Protein AF-A0A9W4S5M7-F1 (afdb_monomer_lite)

Organism: NCBI:txid2664923

Secondary structure (DSSP, 8-state):
-HHHHHHHHHHHTT--PPP---EEE-TTS-EEE-TT--BT---S--SGGGTTTTT--B--HHHHHTTSS-TT-EETTTEE--HHHHHHHHTTSSPPPB---HHHHSPPPP---HHHHHHHHHHHHHHHHHHH--

Radius of gyration: 21.2 Å; chains: 1; bounding box: 40×46×66 Å

InterPro domains:
  IPR021476 GAS1/GAS2/TsrA [PF11327] (16-94)
  IPR021476 GAS1/GAS2/TsrA [PTHR34618] (4-108)

Sequence (134 aa):
MRSQSLVVAALAASVSAHGLVVSMDGANGVTMPGLSVADGTPRDCSSNGCGSQADTAIIRDREISSGEVGPLGRTQGNGPISAEVMINNFMGGAAAPKNNGAASGTGVEDNIPNNAAKRAELHVRQGLAGLFGG

Structure (mmCIF, N/CA/C/O backbone):
data_AF-A0A9W4S5M7-F1
#
_entry.id   AF-A0A9W4S5M7-F1
#
loop_
_atom_site.group_PDB
_atom_site.id
_atom_site.type_symbol
_atom_site.label_atom_id
_atom_site.label_alt_id
_atom_site.label_comp_id
_atom_site.label_asym_id
_atom_site.label_entity_id
_atom_site.label_seq_id
_atom_site.pdbx_PDB_ins_code
_atom_site.Cartn_x
_atom_site.Cartn_y
_atom_site.Cartn_z
_atom_site.occupancy
_atom_site.B_iso_or_equiv
_atom_site.auth_seq_id
_atom_site.auth_comp_id
_atom_site.auth_asym_id
_atom_site.auth_atom_id
_atom_site.pdbx_PDB_model_num
ATOM 1 N N . MET A 1 1 ? 25.747 -37.174 15.091 1.00 56.47 1 MET A N 1
ATOM 2 C CA . MET A 1 1 ? 24.551 -37.092 14.219 1.00 56.47 1 MET A CA 1
ATOM 3 C C . MET A 1 1 ? 23.325 -36.480 14.907 1.00 56.47 1 MET A C 1
ATOM 5 O O . MET A 1 1 ? 22.682 -35.668 14.271 1.00 56.47 1 MET A O 1
ATOM 9 N N . ARG A 1 2 ? 23.017 -36.758 16.189 1.00 59.12 2 ARG A N 1
ATOM 10 C CA . ARG A 1 2 ? 21.828 -36.180 16.866 1.00 59.12 2 ARG A CA 1
ATOM 11 C C . ARG A 1 2 ? 21.873 -34.657 17.116 1.00 59.12 2 ARG A C 1
ATOM 13 O O . ARG A 1 2 ? 20.845 -34.007 16.988 1.00 59.12 2 ARG A O 1
ATOM 20 N N . SER A 1 3 ? 23.037 -34.074 17.432 1.00 61.47 3 SER A N 1
ATOM 21 C CA . SER A 1 3 ? 23.139 -32.618 17.668 1.00 61.47 3 SER A CA 1
ATOM 22 C C . SER A 1 3 ? 23.036 -31.791 16.385 1.00 61.47 3 SER A C 1
ATOM 24 O O . SER A 1 3 ? 22.447 -30.718 16.396 1.00 61.47 3 SER A O 1
ATOM 26 N N . GLN A 1 4 ? 23.548 -32.307 15.264 1.00 69.31 4 GLN A N 1
ATOM 27 C CA . GLN A 1 4 ? 23.474 -31.623 13.971 1.00 69.31 4 GLN A CA 1
ATOM 28 C C . GLN A 1 4 ? 22.025 -31.510 13.480 1.00 69.31 4 GLN A C 1
ATOM 30 O O . GLN A 1 4 ? 21.635 -30.460 12.985 1.00 69.31 4 GLN A O 1
ATOM 35 N N . SER A 1 5 ? 21.199 -32.538 13.704 1.00 72.12 5 SER A N 1
ATOM 36 C CA . SER A 1 5 ? 19.768 -32.497 13.378 1.00 72.12 5 SER A CA 1
ATOM 37 C C . SER A 1 5 ? 18.999 -31.451 14.195 1.00 72.12 5 SER A C 1
ATOM 39 O O . SER A 1 5 ? 18.107 -30.803 13.659 1.00 72.12 5 SER A O 1
ATOM 41 N N . LEU A 1 6 ? 19.361 -31.246 15.468 1.00 73.06 6 LEU A N 1
ATOM 42 C CA . LEU A 1 6 ? 18.741 -30.226 16.324 1.00 73.06 6 LEU A CA 1
ATOM 43 C C . LEU A 1 6 ? 19.125 -28.802 15.900 1.00 73.06 6 LEU A C 1
ATOM 45 O O . LEU A 1 6 ? 18.270 -27.923 15.883 1.00 73.06 6 LEU A O 1
ATOM 49 N N . VAL A 1 7 ? 20.383 -28.582 15.506 1.00 75.50 7 VAL A N 1
ATOM 50 C CA . VAL A 1 7 ? 20.844 -27.282 14.986 1.00 75.50 7 VAL A CA 1
ATOM 51 C C . VAL A 1 7 ? 20.148 -26.939 13.666 1.00 75.50 7 VAL A C 1
ATOM 53 O O . VAL A 1 7 ? 19.696 -25.811 13.489 1.00 75.50 7 VAL A O 1
ATOM 56 N N . VAL A 1 8 ? 19.989 -27.914 12.765 1.00 75.56 8 VAL A N 1
ATOM 57 C CA . VAL A 1 8 ? 19.262 -27.719 11.499 1.00 75.56 8 VAL A CA 1
ATOM 58 C C . VAL A 1 8 ? 17.776 -27.434 11.745 1.00 75.56 8 VAL A C 1
ATOM 60 O O . VAL A 1 8 ? 17.225 -26.531 11.122 1.00 75.56 8 VAL A O 1
ATOM 63 N N . ALA A 1 9 ? 17.135 -28.136 12.686 1.00 72.75 9 ALA A N 1
ATOM 64 C CA . ALA A 1 9 ? 15.738 -27.885 13.045 1.00 72.75 9 ALA A CA 1
ATOM 65 C C . ALA A 1 9 ? 15.528 -26.497 13.681 1.00 72.75 9 ALA A C 1
ATOM 67 O O . ALA A 1 9 ? 14.548 -25.822 13.373 1.00 72.75 9 ALA A O 1
ATOM 68 N N . ALA A 1 10 ? 16.462 -26.040 14.520 1.00 71.38 10 ALA A N 1
ATOM 69 C CA . ALA A 1 10 ? 16.413 -24.707 15.118 1.00 71.38 10 ALA A CA 1
ATOM 70 C C . ALA A 1 10 ? 16.606 -23.590 14.076 1.00 71.38 10 ALA A C 1
ATOM 72 O O . ALA A 1 10 ? 15.916 -22.575 14.127 1.00 71.38 10 ALA A O 1
ATOM 73 N N . LEU A 1 11 ? 17.496 -23.788 13.098 1.00 65.94 11 LEU A N 1
ATOM 74 C CA . LEU A 1 11 ? 17.706 -22.828 12.013 1.00 65.94 11 LEU A CA 1
ATOM 75 C C . LEU A 1 11 ? 16.498 -22.782 11.063 1.00 65.94 11 LEU A C 1
ATOM 77 O O . LEU A 1 11 ? 16.059 -21.697 10.688 1.00 65.94 11 LEU A O 1
ATOM 81 N N . ALA A 1 12 ? 15.901 -23.936 10.749 1.00 64.38 12 ALA A N 1
ATOM 82 C CA . ALA A 1 12 ? 14.677 -24.019 9.951 1.00 64.38 12 ALA A CA 1
ATOM 83 C C . ALA A 1 12 ? 13.477 -23.319 10.620 1.00 64.38 12 ALA A C 1
ATOM 85 O O . ALA A 1 12 ? 12.621 -22.781 9.926 1.00 64.38 12 ALA A O 1
ATOM 86 N N . ALA A 1 13 ? 13.432 -23.269 11.955 1.00 63.44 13 ALA A N 1
ATOM 87 C CA . ALA A 1 13 ? 12.396 -22.549 12.697 1.00 63.44 13 ALA A CA 1
ATOM 88 C C . ALA A 1 13 ? 12.579 -21.015 12.700 1.00 63.44 13 ALA A C 1
ATOM 90 O O . ALA A 1 13 ? 11.645 -20.296 13.042 1.00 63.44 13 ALA A O 1
ATOM 91 N N . SER A 1 14 ? 13.760 -20.500 12.327 1.00 59.56 14 SER A N 1
ATOM 92 C CA . SER A 1 14 ? 14.080 -19.060 12.369 1.00 59.56 14 SER A CA 1
ATOM 93 C C . SER A 1 14 ? 13.725 -18.275 11.101 1.00 59.56 14 SER A C 1
ATOM 95 O O . SER A 1 14 ? 13.983 -17.072 11.029 1.00 59.56 14 SER A O 1
ATOM 97 N N . VAL A 1 15 ? 13.116 -18.912 10.098 1.00 59.91 15 VAL A N 1
ATOM 98 C CA . VAL A 1 15 ? 12.750 -18.234 8.849 1.00 59.91 15 VAL A CA 1
ATOM 99 C C . VAL A 1 15 ? 11.440 -17.465 9.047 1.00 59.91 15 VAL A C 1
ATOM 101 O O . VAL A 1 15 ? 10.354 -17.957 8.757 1.00 59.91 15 VAL A O 1
ATOM 104 N N . SER A 1 16 ? 11.537 -16.246 9.577 1.00 60.19 16 SER A N 1
ATOM 105 C CA . SER A 1 16 ? 10.421 -15.296 9.604 1.00 60.19 16 SER A CA 1
ATOM 106 C C . SER A 1 16 ? 10.375 -14.551 8.272 1.00 60.19 16 SER A C 1
ATOM 108 O O . SER A 1 16 ? 11.102 -13.580 8.061 1.00 60.19 16 SER A O 1
ATOM 110 N N . ALA A 1 17 ? 9.559 -15.045 7.342 1.00 59.44 17 ALA A N 1
ATOM 111 C CA . ALA A 1 17 ? 9.292 -14.381 6.073 1.00 59.44 17 ALA A CA 1
ATOM 112 C C . ALA A 1 17 ? 7.936 -13.669 6.152 1.00 59.44 17 ALA A C 1
ATOM 114 O O . ALA A 1 17 ? 6.903 -14.312 6.328 1.00 59.44 17 ALA A O 1
ATOM 115 N N . HIS A 1 18 ? 7.939 -12.343 6.016 1.00 66.25 18 HIS A N 1
ATOM 116 C CA . HIS A 1 18 ? 6.715 -11.577 5.789 1.00 66.25 18 HIS A CA 1
ATOM 117 C C . HIS A 1 18 ? 6.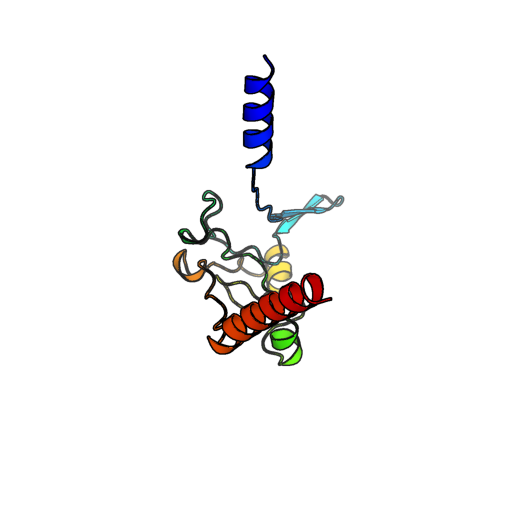452 -11.550 4.284 1.00 66.25 18 HIS A C 1
ATOM 119 O O . HIS A 1 18 ? 7.286 -11.079 3.513 1.00 66.25 18 HIS A O 1
ATOM 125 N N . GLY A 1 19 ? 5.318 -12.106 3.865 1.00 67.38 19 GLY A N 1
ATOM 126 C CA . GLY A 1 19 ? 4.872 -12.071 2.476 1.00 67.38 19 GLY A CA 1
ATOM 127 C C . GLY A 1 19 ? 3.867 -10.945 2.261 1.00 67.38 19 GLY A C 1
ATOM 128 O O . GLY A 1 19 ? 2.927 -10.806 3.040 1.00 67.38 19 GLY A O 1
ATOM 129 N N . LEU A 1 20 ? 4.039 -10.178 1.186 1.00 76.94 20 LEU A N 1
ATOM 130 C CA . LEU A 1 20 ? 3.052 -9.218 0.695 1.00 76.94 20 LEU A CA 1
ATOM 131 C C . LEU A 1 20 ? 2.689 -9.585 -0.746 1.00 76.94 20 LEU A C 1
ATOM 133 O O . LEU A 1 20 ? 3.572 -9.837 -1.567 1.00 76.94 20 LEU A O 1
ATOM 137 N N . VAL A 1 21 ? 1.394 -9.587 -1.064 1.00 80.75 21 VAL A N 1
ATOM 138 C CA . VAL A 1 21 ? 0.932 -9.741 -2.447 1.00 80.75 21 VAL A CA 1
ATOM 139 C C . VAL A 1 21 ? 1.218 -8.449 -3.212 1.00 80.75 21 VAL A C 1
ATOM 141 O O . VAL A 1 21 ? 0.578 -7.427 -2.976 1.00 80.75 21 VAL A O 1
ATOM 144 N N . VAL A 1 22 ? 2.191 -8.502 -4.124 1.00 82.50 22 VAL A N 1
ATOM 145 C CA . VAL A 1 22 ? 2.618 -7.343 -4.927 1.00 82.50 22 VAL A CA 1
ATOM 146 C C . VAL A 1 22 ? 1.799 -7.166 -6.206 1.00 82.50 22 VAL A C 1
ATOM 148 O O . VAL A 1 22 ? 1.563 -6.039 -6.639 1.00 82.50 22 VAL A O 1
ATOM 151 N N . SER A 1 23 ? 1.323 -8.268 -6.781 1.00 83.44 23 SER A N 1
ATOM 152 C CA . SER A 1 23 ? 0.509 -8.296 -7.992 1.00 83.44 23 SER A CA 1
ATOM 153 C C . SER A 1 23 ? -0.450 -9.481 -7.962 1.00 83.44 23 SER A C 1
ATOM 155 O O . SER A 1 23 ? -0.192 -10.498 -7.314 1.00 83.44 23 SER A O 1
ATOM 157 N N . MET A 1 24 ? -1.569 -9.341 -8.664 1.00 83.19 24 MET A N 1
ATOM 158 C CA . MET A 1 24 ? -2.522 -10.412 -8.919 1.00 83.19 24 MET A CA 1
ATOM 159 C C . MET A 1 24 ? -2.729 -10.539 -10.422 1.00 83.19 24 MET A C 1
ATOM 161 O O . MET A 1 24 ? -3.156 -9.583 -11.068 1.00 83.19 24 MET A O 1
ATOM 165 N N . ASP A 1 25 ? -2.446 -11.724 -10.953 1.00 85.25 25 ASP A N 1
ATOM 166 C CA . ASP A 1 25 ? -2.698 -12.074 -12.347 1.00 85.25 25 ASP A CA 1
ATOM 167 C C . ASP A 1 25 ? -4.012 -12.852 -12.442 1.00 85.25 25 ASP A C 1
ATOM 169 O O . ASP A 1 25 ? -4.145 -13.971 -11.940 1.00 85.25 25 ASP A O 1
ATOM 173 N N . GLY A 1 26 ? -5.015 -12.243 -13.064 1.00 80.25 26 GLY A N 1
ATOM 174 C CA . GLY A 1 26 ? -6.286 -12.887 -13.347 1.00 80.25 26 GLY A CA 1
ATOM 175 C C . GLY A 1 26 ? -6.159 -13.896 -14.488 1.00 80.25 26 GLY A C 1
ATOM 176 O O . GLY A 1 26 ? -5.405 -13.698 -15.440 1.00 80.25 26 GLY A O 1
ATOM 177 N N . ALA A 1 27 ? -6.965 -14.961 -14.452 1.00 83.62 27 ALA A N 1
ATOM 178 C CA . ALA A 1 27 ? -7.026 -15.969 -15.521 1.00 83.62 27 ALA A CA 1
ATOM 179 C C . ALA A 1 27 ? -7.443 -15.395 -16.896 1.00 83.62 27 ALA A C 1
ATOM 181 O O . ALA A 1 27 ? -7.284 -16.044 -17.924 1.00 83.62 27 ALA A O 1
ATOM 182 N N . ASN A 1 28 ? -7.963 -14.168 -16.912 1.00 81.75 28 ASN A N 1
ATOM 183 C CA . ASN A 1 28 ? -8.243 -13.355 -18.093 1.00 81.75 28 ASN A CA 1
ATOM 184 C C . ASN A 1 28 ? -7.005 -12.617 -18.652 1.00 81.75 28 ASN A C 1
ATOM 186 O O . ASN A 1 28 ? -7.159 -11.804 -19.559 1.00 81.75 28 ASN A O 1
ATOM 190 N N . GLY A 1 29 ? -5.800 -12.876 -18.129 1.00 79.62 29 GLY A N 1
ATOM 191 C CA . GLY A 1 29 ? -4.544 -12.261 -18.579 1.00 79.62 29 GLY A CA 1
ATOM 192 C C . GLY A 1 29 ? -4.313 -10.845 -18.048 1.00 79.62 29 GLY A C 1
ATOM 193 O O . GLY A 1 29 ? -3.516 -10.101 -18.612 1.00 79.62 29 GLY A O 1
ATOM 194 N N . VAL A 1 30 ? -5.036 -10.456 -16.999 1.00 77.19 30 VAL A N 1
ATOM 195 C CA . VAL A 1 30 ? -5.016 -9.104 -16.442 1.00 77.19 30 VAL A CA 1
ATOM 196 C C . VAL A 1 30 ? -4.162 -9.057 -15.179 1.00 77.19 30 VAL A C 1
ATOM 198 O O . VAL A 1 30 ? -4.463 -9.761 -14.221 1.00 77.19 30 VAL A O 1
ATOM 201 N N . THR A 1 3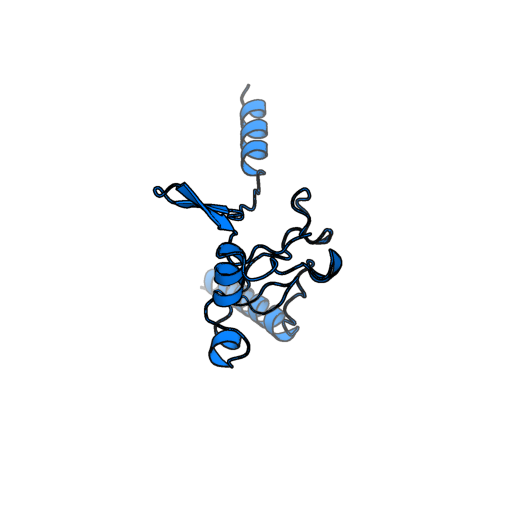1 ? -3.158 -8.180 -15.150 1.00 81.19 31 THR A N 1
ATOM 202 C CA . THR A 1 31 ? -2.298 -7.958 -13.979 1.00 81.19 31 THR A CA 1
ATOM 203 C C . THR A 1 31 ? -2.725 -6.702 -13.227 1.00 81.19 31 THR A C 1
ATOM 205 O O . THR A 1 31 ? -2.645 -5.600 -13.766 1.00 81.19 31 THR A O 1
ATOM 208 N N . MET A 1 32 ? -3.137 -6.851 -11.968 1.00 79.06 32 MET A N 1
ATOM 209 C CA . MET A 1 32 ? -3.470 -5.738 -11.075 1.00 79.06 32 MET A CA 1
ATOM 210 C C . MET A 1 32 ? -2.427 -5.617 -9.950 1.00 79.06 32 MET A C 1
ATOM 212 O O . MET A 1 32 ? -2.036 -6.642 -9.384 1.00 79.06 32 MET A O 1
ATOM 216 N N . PRO A 1 33 ? -1.978 -4.402 -9.581 1.00 81.94 33 PRO A N 1
ATOM 217 C CA . PRO A 1 33 ? -1.134 -4.213 -8.402 1.00 81.94 33 PRO A CA 1
ATOM 218 C C . PRO A 1 33 ? -1.899 -4.519 -7.104 1.00 81.94 33 PRO A C 1
ATOM 220 O O . PRO A 1 33 ? -3.121 -4.374 -7.031 1.00 81.94 33 PRO A O 1
ATOM 223 N N . GLY A 1 34 ? -1.180 -4.926 -6.055 1.00 82.44 34 GLY A N 1
ATOM 224 C CA . GLY A 1 34 ? -1.767 -5.097 -4.724 1.00 82.44 34 GLY A CA 1
ATOM 225 C C . GLY A 1 34 ? -2.363 -3.790 -4.181 1.00 82.44 34 GLY A C 1
ATOM 226 O O . GLY A 1 34 ? -1.810 -2.713 -4.380 1.00 82.44 34 GLY A O 1
ATOM 227 N N . LEU A 1 35 ? -3.485 -3.867 -3.458 1.00 84.25 35 LEU A N 1
ATOM 228 C CA . LEU A 1 35 ? -4.244 -2.671 -3.059 1.00 84.25 35 LEU A CA 1
ATOM 229 C C . LEU A 1 35 ? -3.508 -1.745 -2.081 1.00 84.25 35 LEU A C 1
ATOM 231 O O . LEU A 1 35 ? -3.786 -0.551 -2.043 1.00 84.25 35 LEU A O 1
ATOM 235 N N . SER A 1 36 ? -2.587 -2.281 -1.282 1.00 83.81 36 SER A N 1
ATOM 236 C CA . SER A 1 36 ? -1.777 -1.495 -0.349 1.00 83.81 36 SER A CA 1
ATOM 237 C C . SER A 1 36 ? -0.400 -1.135 -0.909 1.00 83.81 36 SER A C 1
ATOM 239 O O . SER A 1 36 ? 0.319 -0.362 -0.280 1.00 83.81 36 SER A O 1
ATOM 241 N N . VAL A 1 37 ? -0.035 -1.673 -2.081 1.00 84.50 37 VAL A N 1
ATOM 242 C CA . VAL A 1 37 ? 1.299 -1.538 -2.673 1.00 84.50 37 VAL A CA 1
ATOM 243 C C . VAL A 1 37 ? 1.546 -0.093 -3.070 1.00 84.50 37 VAL A C 1
ATOM 245 O O . VAL A 1 37 ? 0.893 0.441 -3.961 1.00 84.50 37 VAL A O 1
ATOM 248 N N . ALA A 1 38 ? 2.532 0.516 -2.418 1.00 82.00 38 ALA A N 1
ATOM 249 C CA . ALA A 1 38 ? 3.029 1.832 -2.776 1.00 82.00 38 ALA A CA 1
ATOM 250 C C . ALA A 1 38 ? 4.396 1.725 -3.464 1.00 82.00 38 ALA A C 1
ATOM 252 O O . ALA A 1 38 ? 5.276 0.975 -3.020 1.00 82.00 38 ALA A O 1
ATOM 253 N N . ASP A 1 39 ? 4.580 2.511 -4.520 1.00 80.75 39 ASP A N 1
ATOM 254 C CA . ASP A 1 39 ? 5.840 2.645 -5.239 1.00 80.75 39 ASP A CA 1
ATOM 255 C C . ASP A 1 39 ? 6.927 3.216 -4.323 1.00 80.75 39 ASP A C 1
ATOM 257 O O . ASP A 1 39 ? 6.695 4.132 -3.530 1.00 80.75 39 ASP A O 1
ATOM 261 N N . GLY A 1 40 ? 8.142 2.681 -4.452 1.00 76.88 40 GLY A N 1
ATOM 262 C CA . GLY A 1 40 ? 9.298 3.117 -3.667 1.00 76.88 40 GLY A CA 1
ATOM 263 C C . GLY A 1 40 ? 9.396 2.511 -2.264 1.00 76.88 40 GLY A C 1
ATOM 264 O O . GLY A 1 40 ? 10.328 2.851 -1.540 1.00 76.88 40 GLY A O 1
ATOM 265 N N . THR A 1 41 ? 8.495 1.601 -1.875 1.00 81.06 41 THR A N 1
ATOM 266 C CA . THR A 1 41 ? 8.658 0.829 -0.633 1.00 81.06 41 THR A CA 1
ATOM 267 C C . THR A 1 41 ? 9.864 -0.116 -0.736 1.00 81.06 41 THR A C 1
ATOM 269 O O . THR A 1 41 ? 9.889 -0.940 -1.654 1.00 81.06 41 THR A O 1
ATOM 272 N N . PRO A 1 42 ? 10.860 -0.032 0.170 1.00 76.44 42 PRO A N 1
ATOM 273 C CA . PRO A 1 42 ? 12.021 -0.927 0.163 1.00 76.44 42 PRO A CA 1
ATOM 274 C C . PRO A 1 42 ? 11.601 -2.371 0.460 1.00 76.44 42 PRO A C 1
ATOM 276 O O . PRO A 1 42 ? 11.110 -2.658 1.541 1.00 76.44 42 PRO A O 1
ATOM 279 N N . ARG A 1 43 ? 11.752 -3.304 -0.485 1.00 76.12 43 ARG A N 1
ATOM 280 C CA . ARG A 1 43 ? 11.326 -4.718 -0.319 1.00 76.12 43 ARG A CA 1
ATOM 281 C C . ARG A 1 43 ? 12.489 -5.687 -0.107 1.00 76.12 43 ARG A C 1
ATOM 283 O O . ARG A 1 43 ? 12.286 -6.887 0.032 1.00 76.12 43 ARG A O 1
ATOM 290 N N . ASP A 1 44 ? 13.705 -5.165 -0.112 1.00 76.75 44 ASP A N 1
ATOM 291 C CA . ASP A 1 44 ? 14.972 -5.891 -0.061 1.00 76.75 44 ASP A CA 1
ATOM 292 C C . ASP A 1 44 ? 15.555 -5.992 1.357 1.00 76.75 44 ASP A C 1
ATOM 294 O O . ASP A 1 44 ? 16.659 -6.501 1.549 1.00 76.75 44 ASP A O 1
ATOM 298 N N . CYS A 1 45 ? 14.811 -5.548 2.371 1.00 71.69 45 CYS A N 1
ATOM 299 C CA . CYS A 1 45 ? 15.266 -5.526 3.751 1.00 71.69 45 CYS A CA 1
ATOM 300 C C . CYS A 1 45 ? 14.210 -6.091 4.714 1.00 71.69 45 CYS A C 1
ATOM 302 O O . CYS A 1 45 ? 13.016 -5.820 4.617 1.00 71.69 45 CYS A O 1
ATOM 304 N N . SER A 1 46 ? 14.651 -6.892 5.684 1.00 71.88 46 SER A N 1
ATOM 305 C CA . SER A 1 46 ? 13.772 -7.568 6.653 1.00 71.88 46 SER A CA 1
ATOM 306 C C . SER A 1 46 ? 13.491 -6.750 7.919 1.00 71.88 46 SER A C 1
ATOM 308 O O . SER A 1 46 ? 12.707 -7.169 8.768 1.00 71.88 46 SER A O 1
ATOM 310 N N . SER A 1 47 ? 14.141 -5.594 8.075 1.00 70.81 47 SER A N 1
ATOM 311 C CA . SER A 1 47 ? 14.022 -4.755 9.268 1.00 70.81 47 SER A CA 1
ATOM 312 C C . SER A 1 47 ? 12.900 -3.733 9.121 1.00 70.81 47 SER A C 1
ATOM 314 O O . SER A 1 47 ? 12.756 -3.109 8.082 1.00 70.81 47 SER A O 1
ATOM 316 N N . ASN A 1 48 ? 12.153 -3.461 10.188 1.00 66.56 48 ASN A N 1
ATOM 317 C CA . ASN A 1 48 ? 11.191 -2.354 10.185 1.00 66.56 48 ASN A CA 1
ATOM 318 C C . ASN A 1 48 ? 11.894 -0.996 9.939 1.00 66.56 48 ASN A C 1
ATOM 320 O O . ASN A 1 48 ? 11.375 -0.135 9.239 1.00 66.56 48 ASN A O 1
ATOM 324 N N . GLY A 1 49 ? 13.136 -0.846 10.424 1.00 69.25 49 GLY A N 1
ATOM 325 C CA . GLY A 1 49 ? 13.931 0.389 10.342 1.00 69.25 49 GLY A CA 1
ATOM 326 C C . GLY A 1 49 ? 14.230 0.896 8.926 1.00 69.25 49 GLY A C 1
ATOM 327 O O . GLY A 1 49 ? 14.486 2.081 8.745 1.00 69.25 49 GLY A O 1
ATOM 328 N N . CYS A 1 50 ? 14.203 0.019 7.922 1.00 71.62 50 CYS A N 1
ATOM 329 C CA . CYS A 1 50 ? 14.399 0.406 6.524 1.00 71.62 50 CYS A CA 1
ATOM 330 C C . CYS A 1 50 ? 13.078 0.720 5.802 1.00 71.62 50 CYS A C 1
ATOM 332 O O . CYS A 1 50 ? 13.101 1.076 4.629 1.00 71.62 50 CYS A O 1
ATOM 334 N N . GLY A 1 51 ? 11.934 0.598 6.481 1.00 73.12 51 GLY A N 1
ATOM 335 C CA . GLY A 1 51 ? 10.625 0.912 5.924 1.00 73.12 51 GLY A CA 1
ATOM 336 C C . GLY A 1 51 ? 10.025 -0.177 5.035 1.00 73.12 51 GLY A C 1
ATOM 337 O O . GLY A 1 51 ? 9.125 0.125 4.255 1.00 73.12 51 GLY A O 1
ATOM 338 N N . SER A 1 52 ? 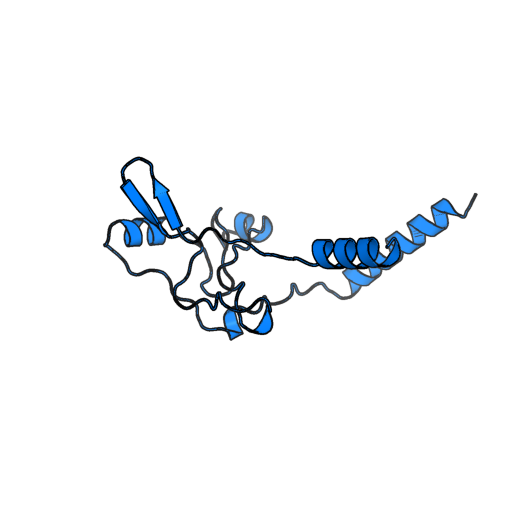10.461 -1.437 5.149 1.00 75.00 52 SER A N 1
ATOM 339 C CA . SER A 1 52 ? 9.916 -2.534 4.331 1.00 75.00 52 SER A CA 1
ATOM 340 C C . SER A 1 52 ? 8.488 -2.949 4.641 1.00 75.00 52 SER A C 1
ATOM 342 O O . SER A 1 52 ? 7.898 -3.740 3.914 1.00 75.00 52 SER A O 1
ATOM 344 N N . GLN A 1 53 ? 7.919 -2.382 5.700 1.00 74.81 53 GLN A N 1
ATOM 345 C CA . GLN A 1 53 ? 6.535 -2.584 6.113 1.00 74.81 53 GLN A CA 1
ATOM 346 C C . GLN A 1 53 ? 5.667 -1.355 5.821 1.00 74.81 53 GLN A C 1
ATOM 348 O O . GLN A 1 53 ? 4.530 -1.274 6.281 1.00 74.81 53 GLN A O 1
ATOM 353 N N . ALA A 1 54 ? 6.190 -0.377 5.076 1.00 81.56 54 ALA A N 1
ATOM 354 C CA . ALA A 1 54 ? 5.489 0.875 4.820 1.00 81.56 54 ALA A CA 1
ATOM 355 C C . ALA A 1 54 ? 4.177 0.699 4.052 1.00 81.56 54 ALA A C 1
ATOM 357 O O . ALA A 1 54 ? 3.301 1.548 4.178 1.00 81.56 54 ALA A O 1
ATOM 358 N N . ASP A 1 55 ? 4.048 -0.369 3.266 1.00 79.06 55 ASP A N 1
ATOM 359 C CA . ASP A 1 55 ? 2.868 -0.737 2.483 1.00 79.06 55 ASP A CA 1
ATOM 360 C C . ASP A 1 55 ? 2.041 -1.867 3.131 1.00 79.06 55 ASP A C 1
ATOM 362 O O . ASP A 1 55 ? 1.100 -2.389 2.525 1.00 79.06 55 ASP A O 1
ATOM 366 N N . THR A 1 56 ? 2.345 -2.214 4.386 1.00 81.94 56 THR A N 1
ATOM 367 C CA . THR A 1 56 ? 1.518 -3.105 5.204 1.00 81.94 56 THR A CA 1
ATOM 368 C C . THR A 1 56 ? 0.216 -2.403 5.571 1.00 81.94 56 THR A C 1
ATOM 370 O O . THR A 1 56 ? 0.217 -1.279 6.081 1.00 81.94 56 THR A O 1
ATOM 373 N N . ALA A 1 57 ? -0.908 -3.079 5.338 1.00 86.38 57 ALA A N 1
ATOM 374 C CA . ALA A 1 57 ? -2.217 -2.575 5.720 1.00 86.38 57 ALA A CA 1
ATOM 375 C C . ALA A 1 57 ? -2.412 -2.664 7.242 1.00 86.38 57 ALA A C 1
ATOM 377 O O . ALA A 1 57 ? -2.344 -3.738 7.839 1.00 86.38 57 ALA A O 1
ATOM 378 N N . ILE A 1 58 ? -2.696 -1.522 7.856 1.00 86.06 58 ILE A N 1
ATOM 379 C CA . ILE A 1 58 ? -3.129 -1.388 9.240 1.00 86.06 58 ILE A CA 1
ATOM 380 C C . ILE A 1 58 ? -4.640 -1.198 9.218 1.00 86.06 58 ILE A C 1
ATOM 382 O O . ILE A 1 58 ? -5.147 -0.174 8.758 1.00 86.06 58 ILE A O 1
ATOM 386 N N . ILE A 1 59 ? -5.351 -2.205 9.719 1.00 89.12 59 ILE A N 1
ATOM 387 C CA . ILE A 1 59 ? -6.810 -2.231 9.796 1.00 89.12 59 ILE A CA 1
ATOM 388 C C . ILE A 1 59 ? -7.182 -2.227 11.271 1.00 89.12 59 ILE A C 1
ATOM 390 O O . ILE A 1 59 ? -6.825 -3.141 12.015 1.00 89.12 59 ILE A O 1
ATOM 394 N N . ARG A 1 60 ? -7.868 -1.171 11.709 1.00 87.00 60 ARG A N 1
ATOM 395 C CA . ARG A 1 60 ? -8.277 -1.008 13.104 1.00 87.00 60 ARG A CA 1
ATOM 396 C C . ARG A 1 60 ? -9.733 -0.610 13.176 1.00 87.00 60 ARG A C 1
ATOM 398 O O . ARG A 1 60 ? -10.116 0.425 12.635 1.00 87.00 60 ARG A O 1
ATOM 405 N N . ASP A 1 61 ? -10.508 -1.368 13.942 1.00 88.44 61 ASP A N 1
ATOM 406 C CA . ASP A 1 61 ? -11.942 -1.122 14.118 1.00 88.44 61 ASP A CA 1
ATOM 407 C C . ASP A 1 61 ? -12.228 0.297 14.612 1.00 88.44 61 ASP A C 1
ATOM 409 O O . ASP A 1 61 ? -13.181 0.921 14.161 1.00 88.44 61 ASP A O 1
ATOM 413 N N . ARG A 1 62 ? -11.370 0.852 15.483 1.00 87.81 62 ARG A N 1
ATOM 414 C CA . ARG A 1 62 ? -11.520 2.238 15.955 1.00 87.81 62 ARG A CA 1
ATOM 415 C C . ARG A 1 62 ? -11.377 3.274 14.839 1.00 87.81 62 ARG A C 1
ATOM 417 O O . ARG A 1 62 ? -12.068 4.279 14.892 1.00 87.81 62 ARG A O 1
ATOM 424 N N . GLU A 1 63 ? -10.480 3.043 13.876 1.00 86.88 63 GLU A N 1
ATOM 425 C CA . GLU A 1 63 ? -10.217 3.973 12.765 1.00 86.88 63 GLU A CA 1
ATOM 426 C C . GLU A 1 63 ? -11.310 3.845 11.697 1.00 86.88 63 GLU A C 1
ATOM 428 O O . GLU A 1 63 ? -11.724 4.836 11.102 1.00 86.88 63 GLU A O 1
ATOM 433 N N . ILE A 1 64 ? -11.824 2.628 11.494 1.00 89.12 64 ILE A N 1
ATOM 434 C CA . ILE A 1 64 ? -12.973 2.376 10.617 1.00 89.12 64 ILE A CA 1
ATOM 435 C C . ILE A 1 64 ? -14.239 2.992 11.221 1.00 89.12 64 ILE A C 1
ATOM 437 O O . ILE A 1 64 ? -14.971 3.712 10.549 1.00 89.12 64 ILE A O 1
ATOM 441 N N . SER A 1 65 ? -14.491 2.747 12.509 1.00 89.25 65 SER A N 1
ATOM 442 C CA . SER A 1 65 ? -15.669 3.257 13.213 1.00 89.25 65 SER A CA 1
ATOM 443 C C . SER A 1 65 ? -15.657 4.777 13.367 1.00 89.25 65 SER A C 1
ATOM 445 O O . SER A 1 65 ? -16.733 5.367 13.448 1.00 89.25 65 SER A O 1
ATOM 447 N N . SER A 1 66 ? -14.483 5.411 13.450 1.00 90.31 66 SER A N 1
ATOM 448 C CA . SER A 1 66 ? -14.366 6.873 13.494 1.00 90.31 66 SER A CA 1
ATOM 449 C C . SER A 1 66 ? -14.497 7.527 12.115 1.00 90.31 66 SER A C 1
ATOM 451 O O . SER A 1 66 ? -14.627 8.747 12.043 1.00 90.31 66 SER A O 1
ATOM 453 N N . GLY A 1 67 ? -14.464 6.741 11.032 1.00 86.81 67 GLY A N 1
ATOM 454 C CA . GLY A 1 67 ? -14.438 7.240 9.657 1.00 86.81 67 GLY A CA 1
ATOM 455 C C . GLY A 1 67 ? -13.086 7.822 9.229 1.00 86.81 67 GLY A C 1
ATOM 456 O O . GLY A 1 67 ? -13.008 8.460 8.184 1.00 86.81 67 GLY A O 1
ATOM 457 N N . GLU A 1 68 ? -12.024 7.618 10.016 1.00 84.81 68 GLU A N 1
ATOM 458 C CA . GLU A 1 68 ? -10.657 8.053 9.690 1.00 84.81 68 GLU A CA 1
ATOM 459 C C . GLU A 1 68 ? -10.089 7.276 8.493 1.00 84.81 68 GLU A C 1
ATOM 461 O O . GLU A 1 68 ? -9.335 7.821 7.685 1.00 84.81 68 GLU A O 1
ATOM 466 N N . VAL A 1 69 ? -10.471 6.002 8.362 1.00 90.31 69 VAL A N 1
ATOM 467 C CA . VAL A 1 69 ? -10.074 5.123 7.255 1.00 90.31 69 VAL A CA 1
ATOM 468 C C . VAL A 1 69 ? -11.262 4.307 6.749 1.00 90.31 69 VAL A C 1
ATOM 470 O O . VAL A 1 69 ? -12.229 4.064 7.469 1.00 90.31 69 VAL A O 1
ATOM 473 N N . GLY A 1 70 ? -11.179 3.854 5.497 1.00 87.38 70 GLY A N 1
ATOM 474 C CA . GLY A 1 70 ? -12.141 2.907 4.934 1.00 87.38 70 GLY A CA 1
ATOM 475 C C . GLY A 1 70 ? -11.903 1.462 5.402 1.00 87.38 70 GLY A C 1
ATOM 476 O O . GLY A 1 70 ? -10.969 1.192 6.157 1.00 87.38 70 GLY A O 1
ATOM 477 N N . PRO A 1 71 ? -12.685 0.494 4.892 1.00 86.81 71 PRO A N 1
ATOM 478 C CA . PRO A 1 71 ? -12.561 -0.924 5.254 1.00 86.81 71 PRO A CA 1
ATOM 479 C C . PRO A 1 71 ? -11.186 -1.540 4.961 1.00 86.81 71 PRO A C 1
ATOM 481 O O . PRO A 1 71 ? -10.813 -2.539 5.566 1.00 86.81 71 PRO A O 1
ATOM 484 N N . LEU A 1 72 ? -10.434 -0.949 4.028 1.00 87.00 72 LEU A N 1
ATOM 485 C CA . LEU A 1 72 ? -9.080 -1.380 3.678 1.00 87.00 72 LEU A CA 1
ATOM 486 C C . LEU A 1 72 ? -8.008 -0.836 4.632 1.00 87.00 72 LEU A C 1
ATOM 488 O O . LEU A 1 72 ? -6.843 -1.198 4.500 1.00 87.00 72 LEU A O 1
ATOM 492 N N . GLY A 1 73 ? -8.385 0.007 5.595 1.00 89.19 73 GLY A N 1
ATOM 493 C CA . GLY A 1 73 ? -7.463 0.599 6.552 1.00 89.19 73 GLY A CA 1
ATOM 494 C C . GLY A 1 73 ? -6.531 1.630 5.918 1.00 89.19 73 GLY A C 1
ATOM 495 O O . GLY A 1 73 ? -6.898 2.352 4.987 1.00 89.19 73 GLY A O 1
ATOM 496 N N . ARG A 1 74 ? -5.310 1.710 6.447 1.00 89.06 74 ARG A N 1
ATOM 497 C CA . ARG A 1 74 ? -4.255 2.616 5.977 1.00 89.06 74 ARG A CA 1
ATOM 498 C C . ARG A 1 74 ? -2.899 1.931 5.941 1.00 89.06 74 ARG A C 1
ATOM 500 O O . ARG A 1 74 ? -2.680 0.966 6.660 1.00 89.06 74 ARG A O 1
ATOM 507 N N . THR A 1 75 ? -1.970 2.461 5.163 1.00 87.88 75 THR A N 1
ATOM 508 C CA . THR A 1 75 ? -0.552 2.117 5.266 1.00 87.88 75 THR A CA 1
ATOM 509 C C . THR A 1 75 ? 0.204 3.190 6.045 1.00 87.88 75 THR A C 1
ATOM 511 O O . THR A 1 75 ? -0.261 4.325 6.195 1.00 87.88 75 THR A O 1
ATOM 514 N N . GLN A 1 76 ? 1.380 2.841 6.566 1.00 79.94 76 GLN A N 1
ATOM 515 C CA . GLN A 1 76 ? 2.245 3.808 7.249 1.00 79.94 76 GLN A CA 1
ATOM 516 C C . GLN A 1 76 ? 2.921 4.763 6.260 1.00 79.94 76 GLN A C 1
ATOM 518 O O . GLN A 1 76 ? 3.038 5.952 6.545 1.00 79.94 76 GLN A O 1
ATOM 523 N N . GLY A 1 77 ? 3.289 4.263 5.079 1.00 77.44 77 GLY A N 1
ATOM 524 C CA . GLY A 1 77 ? 3.998 5.036 4.064 1.00 77.44 77 GLY A CA 1
ATOM 525 C C . GLY A 1 77 ? 3.118 5.950 3.214 1.00 77.44 77 GLY A C 1
ATOM 526 O O . GLY A 1 77 ? 3.646 6.879 2.613 1.00 77.44 77 GLY A O 1
ATOM 527 N N . ASN A 1 78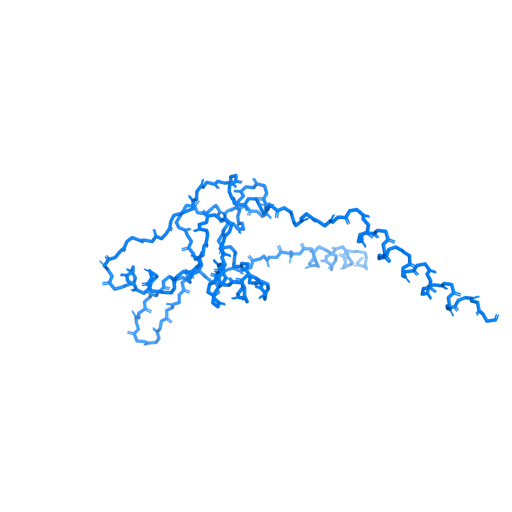 ? 1.806 5.700 3.127 1.00 79.62 78 ASN A N 1
ATOM 528 C CA . ASN A 1 78 ? 0.926 6.415 2.191 1.00 79.62 78 ASN A CA 1
ATOM 529 C C . ASN A 1 78 ? -0.497 6.710 2.735 1.00 79.62 78 ASN A C 1
ATOM 531 O O . ASN A 1 78 ? -1.326 7.280 2.031 1.00 79.62 78 ASN A O 1
ATOM 535 N N . GLY A 1 79 ? -0.800 6.391 4.000 1.00 85.00 79 GLY A N 1
ATOM 536 C CA . GLY A 1 79 ? -2.090 6.743 4.607 1.00 85.00 79 GLY A CA 1
ATOM 537 C C . GLY A 1 79 ? -3.257 5.857 4.135 1.00 85.00 79 GLY A C 1
ATOM 538 O O . GLY A 1 79 ? -3.031 4.684 3.830 1.00 85.00 79 GLY A O 1
ATOM 539 N N . PRO A 1 80 ? -4.516 6.347 4.158 1.00 88.69 80 PRO A N 1
ATOM 540 C CA . PRO A 1 80 ? -5.699 5.535 3.862 1.00 88.69 80 PRO A CA 1
ATOM 541 C C . PRO A 1 80 ? -5.618 4.820 2.510 1.00 88.69 80 PRO A C 1
ATOM 543 O O . PRO A 1 80 ? -5.304 5.425 1.485 1.00 88.69 80 PRO A O 1
ATOM 546 N N . ILE A 1 81 ? -5.933 3.525 2.500 1.00 88.06 81 ILE A N 1
ATOM 547 C CA . ILE A 1 81 ? -5.921 2.716 1.281 1.00 88.06 81 ILE A CA 1
ATOM 548 C C . ILE A 1 81 ? -7.222 2.956 0.509 1.00 88.06 81 ILE A C 1
ATOM 550 O O . ILE A 1 81 ? -8.314 2.690 1.015 1.00 88.06 81 ILE A O 1
ATOM 554 N N . SER A 1 82 ? -7.105 3.416 -0.739 1.00 87.81 82 SER A N 1
ATOM 555 C CA . SER A 1 82 ? -8.238 3.605 -1.649 1.00 87.81 82 SER A CA 1
ATOM 556 C C . SER A 1 82 ? -8.218 2.573 -2.774 1.00 87.81 82 SER A C 1
ATOM 558 O O . SER A 1 82 ? -7.325 2.578 -3.624 1.00 87.81 82 SER A O 1
ATOM 560 N N . ALA A 1 83 ? -9.240 1.712 -2.805 1.00 84.44 83 ALA A N 1
ATOM 5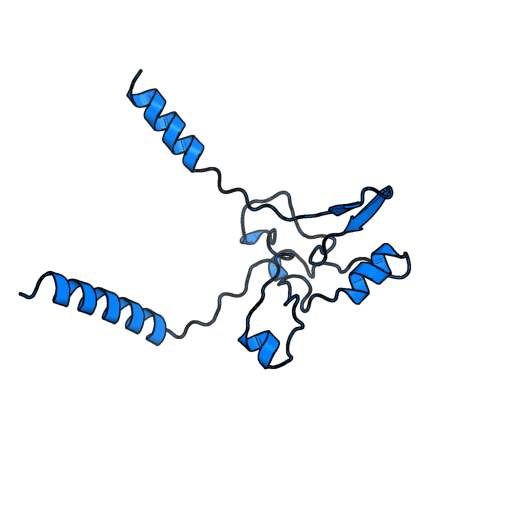61 C CA . ALA A 1 83 ? -9.440 0.769 -3.905 1.00 84.44 83 ALA A CA 1
ATOM 562 C C . ALA A 1 83 ? -9.640 1.492 -5.240 1.00 84.44 83 ALA A C 1
ATOM 564 O O . ALA A 1 83 ? -9.123 1.050 -6.259 1.00 84.44 83 ALA A O 1
ATOM 565 N N . GLU A 1 84 ? -10.352 2.620 -5.229 1.00 86.44 84 GLU A N 1
ATOM 566 C CA . GLU A 1 84 ? -10.625 3.414 -6.425 1.00 86.44 84 GLU A CA 1
ATOM 567 C C . GLU A 1 84 ? -9.333 3.906 -7.082 1.00 86.44 84 GLU A C 1
ATOM 569 O O . GLU A 1 84 ? -9.182 3.791 -8.293 1.00 86.44 84 GLU A O 1
ATOM 574 N N . VAL A 1 85 ? -8.361 4.377 -6.293 1.00 85.31 85 VAL A N 1
ATOM 575 C CA . VAL A 1 85 ? -7.062 4.825 -6.823 1.00 85.31 85 VAL A CA 1
ATOM 576 C C . VAL A 1 85 ? -6.303 3.669 -7.472 1.00 85.31 85 VAL A C 1
ATOM 578 O O . VAL A 1 85 ? -5.760 3.832 -8.562 1.00 85.31 85 VAL A O 1
ATOM 581 N N . MET A 1 86 ? -6.299 2.491 -6.845 1.00 82.56 86 MET A N 1
ATOM 582 C CA . MET A 1 86 ? -5.602 1.320 -7.385 1.00 82.56 86 MET A CA 1
ATOM 583 C C . MET A 1 86 ? -6.279 0.760 -8.634 1.00 82.56 86 MET A C 1
ATOM 585 O O . MET A 1 86 ? -5.593 0.382 -9.582 1.00 82.56 86 MET A O 1
ATOM 589 N N . ILE A 1 87 ? -7.611 0.768 -8.672 1.00 84.25 87 ILE A N 1
ATOM 590 C CA . ILE A 1 87 ? -8.386 0.394 -9.857 1.00 84.25 87 ILE A CA 1
ATOM 591 C C . ILE A 1 87 ? -8.155 1.413 -10.979 1.00 84.25 87 ILE A C 1
ATOM 593 O O . ILE A 1 87 ? -7.916 1.018 -12.114 1.00 84.25 87 ILE A O 1
ATOM 597 N N . ASN A 1 88 ? -8.142 2.715 -10.686 1.00 83.88 88 ASN A N 1
ATOM 598 C CA . ASN A 1 88 ? -7.853 3.749 -11.682 1.00 83.88 88 ASN A CA 1
ATOM 599 C C . ASN A 1 88 ? -6.420 3.652 -12.220 1.00 83.88 88 ASN A C 1
ATOM 601 O O . ASN A 1 88 ? -6.213 3.826 -13.419 1.00 83.88 88 ASN A O 1
ATOM 605 N N . ASN A 1 89 ? -5.444 3.336 -11.365 1.00 81.31 89 ASN A N 1
ATOM 606 C CA . ASN A 1 89 ? -4.072 3.053 -11.782 1.00 81.31 89 ASN A CA 1
ATOM 607 C C . ASN A 1 89 ? -4.014 1.824 -12.699 1.00 81.31 89 ASN A C 1
ATOM 609 O O . ASN A 1 89 ? -3.433 1.876 -13.779 1.00 81.31 89 ASN A O 1
ATOM 613 N N . PHE A 1 90 ? -4.708 0.750 -12.323 1.00 81.00 90 PHE A N 1
ATOM 614 C CA . PHE A 1 90 ? -4.850 -0.437 -13.159 1.00 81.00 90 PHE A CA 1
ATOM 615 C C . PHE A 1 90 ? -5.488 -0.127 -14.531 1.00 81.00 90 PHE A C 1
ATOM 617 O O . PHE A 1 90 ? -5.014 -0.608 -15.558 1.00 81.00 90 PHE A O 1
ATOM 624 N N . MET A 1 91 ? -6.508 0.733 -14.574 1.00 82.69 91 MET A N 1
ATOM 625 C CA . MET A 1 91 ? -7.165 1.174 -15.812 1.00 82.69 91 MET A CA 1
ATOM 626 C C . MET A 1 91 ? -6.337 2.194 -16.624 1.00 82.69 91 MET A C 1
ATOM 628 O O . MET A 1 91 ? -6.810 2.687 -17.648 1.00 82.69 91 MET A O 1
ATOM 632 N N . GLY A 1 92 ? -5.117 2.531 -16.185 1.00 77.25 92 GLY A N 1
ATOM 633 C CA . GLY A 1 92 ? -4.216 3.478 -16.852 1.00 77.25 92 GLY A CA 1
ATOM 634 C C . GLY A 1 92 ? -4.571 4.957 -16.652 1.00 77.25 92 GLY A C 1
ATOM 635 O O . GLY A 1 92 ? -3.998 5.821 -17.312 1.00 77.25 92 GLY A O 1
ATOM 636 N N . GLY A 1 93 ? -5.518 5.263 -15.762 1.00 74.00 93 GLY A N 1
ATOM 637 C CA . GLY A 1 93 ? -6.022 6.616 -15.510 1.00 74.00 93 GLY A CA 1
ATOM 638 C C . GLY A 1 93 ? -5.325 7.372 -14.374 1.00 74.00 93 GLY A C 1
ATOM 639 O O . GLY A 1 93 ? -5.576 8.563 -14.205 1.00 74.00 93 GLY A O 1
ATOM 640 N N . ALA A 1 94 ? -4.469 6.716 -13.585 1.00 71.56 94 ALA A N 1
ATOM 641 C CA . ALA A 1 94 ? -3.770 7.325 -12.452 1.00 71.56 94 ALA A CA 1
ATOM 642 C C . ALA A 1 94 ? -2.390 6.688 -12.229 1.00 71.56 94 ALA A C 1
ATOM 644 O O . ALA A 1 94 ? -2.127 5.596 -12.714 1.00 71.56 94 ALA A O 1
ATOM 645 N N . ALA A 1 95 ? -1.509 7.366 -11.493 1.00 75.81 95 ALA A N 1
ATOM 646 C CA . ALA A 1 95 ? -0.247 6.778 -11.048 1.00 75.81 95 ALA A CA 1
ATOM 647 C C . ALA A 1 95 ? -0.453 5.944 -9.775 1.00 75.81 95 ALA A C 1
ATOM 649 O O . ALA A 1 95 ? -1.340 6.244 -8.970 1.00 75.81 95 ALA A O 1
ATOM 650 N N . ALA A 1 96 ? 0.406 4.945 -9.565 1.00 77.31 96 ALA A N 1
ATOM 651 C CA . ALA A 1 96 ? 0.453 4.216 -8.306 1.00 77.31 96 ALA A CA 1
ATOM 652 C C . ALA A 1 96 ? 0.749 5.176 -7.138 1.00 77.31 96 ALA A C 1
ATOM 654 O O . ALA A 1 96 ? 1.555 6.108 -7.287 1.00 77.31 96 ALA A O 1
ATOM 655 N N . PRO A 1 97 ? 0.129 4.964 -5.967 1.00 80.56 97 PRO A N 1
ATOM 656 C CA . PRO A 1 97 ? 0.496 5.697 -4.770 1.00 80.56 97 PRO A CA 1
ATOM 657 C C . PRO A 1 97 ? 1.966 5.476 -4.423 1.00 80.56 97 PRO A C 1
ATOM 659 O O . PRO A 1 97 ? 2.507 4.394 -4.642 1.00 80.56 97 PRO A O 1
ATOM 662 N N . LYS A 1 98 ? 2.621 6.502 -3.883 1.00 83.44 98 LYS A N 1
ATOM 663 C CA . LYS A 1 98 ? 4.050 6.469 -3.559 1.00 83.44 98 LYS A CA 1
ATOM 664 C C . LYS A 1 98 ? 4.240 6.479 -2.057 1.00 83.44 98 LYS A C 1
ATOM 666 O O . LYS A 1 98 ? 3.498 7.131 -1.337 1.00 83.44 98 LYS A O 1
ATOM 671 N N . ASN A 1 99 ? 5.253 5.766 -1.599 1.00 75.81 99 ASN A N 1
ATOM 672 C CA . ASN A 1 99 ? 5.660 5.799 -0.209 1.00 75.81 99 ASN A CA 1
ATOM 673 C C . ASN A 1 99 ? 6.365 7.132 0.105 1.00 75.81 99 ASN A C 1
ATOM 675 O O . ASN A 1 99 ? 7.243 7.564 -0.644 1.00 75.81 99 ASN A O 1
ATOM 679 N N . ASN A 1 100 ? 6.034 7.753 1.239 1.00 73.69 100 ASN A N 1
ATOM 680 C CA . ASN A 1 100 ? 6.612 9.013 1.716 1.00 73.69 100 ASN A CA 1
ATOM 681 C C . ASN A 1 100 ? 8.053 8.871 2.272 1.00 73.69 100 ASN A C 1
ATOM 683 O O . ASN A 1 100 ? 8.572 9.790 2.909 1.00 73.69 100 ASN A O 1
ATOM 687 N N . GLY A 1 101 ? 8.722 7.742 2.010 1.00 65.00 101 GLY A N 1
ATOM 688 C CA . GLY A 1 101 ? 10.130 7.472 2.318 1.00 65.00 101 GLY A CA 1
ATOM 689 C C . GLY A 1 101 ? 10.325 6.450 3.443 1.00 65.00 101 GLY A C 1
ATOM 690 O O . GLY A 1 101 ? 9.420 6.196 4.234 1.00 65.00 101 GLY A O 1
ATOM 691 N N . ALA A 1 102 ? 11.530 5.875 3.554 1.00 60.34 102 ALA A N 1
ATOM 692 C CA . ALA A 1 102 ? 11.841 4.792 4.503 1.00 60.34 102 ALA A CA 1
ATOM 693 C C . ALA A 1 102 ? 11.476 5.114 5.970 1.00 60.34 102 ALA A C 1
ATOM 695 O O . ALA A 1 102 ? 10.971 4.250 6.681 1.00 60.34 102 ALA A O 1
ATOM 696 N N . ALA A 1 103 ? 11.644 6.372 6.398 1.00 59.47 103 ALA A N 1
ATOM 697 C CA . ALA A 1 103 ? 11.292 6.837 7.744 1.00 59.47 103 ALA A CA 1
ATOM 698 C C . ALA A 1 103 ? 9.774 6.899 8.010 1.00 59.47 103 ALA A C 1
ATOM 700 O O . ALA A 1 103 ? 9.349 6.838 9.156 1.00 59.47 103 ALA A O 1
ATOM 701 N N . SER A 1 104 ? 8.945 7.001 6.966 1.00 57.81 104 SER A N 1
ATOM 702 C CA . SER A 1 104 ? 7.485 6.868 7.097 1.00 57.81 104 SER A CA 1
ATOM 703 C C . SER A 1 104 ? 7.032 5.404 7.144 1.00 57.81 104 SER A C 1
ATOM 705 O O . SER A 1 104 ? 5.900 5.113 7.513 1.00 57.81 104 SER A O 1
ATOM 707 N N . GLY A 1 105 ? 7.934 4.474 6.811 1.00 56.97 105 GLY A N 1
ATOM 708 C CA . GLY A 1 105 ? 7.699 3.036 6.845 1.00 56.97 105 GLY A CA 1
ATOM 709 C C . GLY A 1 105 ? 7.953 2.373 8.192 1.00 56.97 105 GLY A C 1
ATOM 710 O O . GLY A 1 105 ? 7.484 1.257 8.401 1.00 56.97 105 GLY A O 1
ATOM 711 N N . THR A 1 106 ? 8.661 3.046 9.102 1.00 60.09 106 THR A N 1
ATOM 712 C CA . THR A 1 106 ? 8.776 2.600 10.489 1.00 60.09 106 THR A CA 1
ATOM 713 C C . THR A 1 106 ? 7.451 2.871 11.181 1.00 60.09 106 THR A C 1
ATOM 715 O O . THR A 1 106 ? 7.057 4.028 11.335 1.00 60.09 106 THR A O 1
ATOM 718 N N . GLY A 1 107 ? 6.722 1.810 11.530 1.00 59.56 107 GLY A N 1
ATOM 719 C CA . GLY A 1 107 ? 5.468 1.925 12.275 1.00 59.56 107 GLY A CA 1
ATOM 720 C C . GLY A 1 107 ? 5.629 2.863 13.472 1.00 59.56 107 GLY A C 1
ATOM 721 O O . GLY A 1 107 ? 6.563 2.699 14.244 1.00 59.56 107 GLY A O 1
ATOM 722 N N . VAL A 1 108 ? 4.741 3.849 13.610 1.00 63.72 108 VAL A N 1
ATOM 723 C CA . VAL A 1 108 ? 4.655 4.621 14.855 1.00 63.72 108 VAL A CA 1
ATOM 724 C C . VAL A 1 108 ? 4.048 3.679 15.878 1.00 63.72 108 VAL A C 1
ATOM 726 O O . VAL A 1 108 ? 2.922 3.216 15.677 1.00 63.72 108 VAL A O 1
ATOM 729 N N . GLU A 1 109 ? 4.799 3.350 16.927 1.00 59.38 109 GLU A N 1
ATOM 730 C CA . GLU A 1 109 ? 4.306 2.477 17.980 1.00 59.38 109 GLU A CA 1
ATOM 731 C C . GLU A 1 109 ? 3.021 3.062 18.566 1.00 59.38 109 GLU A C 1
ATOM 733 O O . GLU A 1 109 ? 2.906 4.269 18.807 1.00 59.38 109 GLU A O 1
ATOM 738 N N . ASP A 1 110 ? 2.032 2.196 18.792 1.00 61.97 110 ASP A N 1
ATOM 739 C CA . ASP A 1 110 ? 0.833 2.620 19.492 1.00 61.97 110 ASP A CA 1
ATOM 740 C C . ASP A 1 110 ? 1.239 3.188 20.850 1.00 61.97 110 ASP A C 1
ATOM 742 O O . ASP A 1 110 ? 2.030 2.598 21.589 1.00 61.97 110 ASP A O 1
ATOM 746 N N . ASN A 1 111 ? 0.690 4.357 21.178 1.00 65.25 111 ASN A N 1
ATOM 747 C CA . ASN A 1 111 ? 0.975 5.039 22.428 1.00 65.25 111 ASN A CA 1
ATOM 748 C C . ASN A 1 111 ? 0.211 4.327 23.554 1.00 65.25 111 ASN A C 1
ATOM 750 O O . ASN A 1 111 ? -0.825 4.797 24.024 1.00 65.25 111 ASN A O 1
ATOM 754 N N . ILE A 1 112 ? 0.668 3.122 23.906 1.00 68.00 112 ILE A N 1
ATOM 755 C CA . ILE A 1 112 ? 0.098 2.299 24.966 1.00 68.00 112 ILE A CA 1
ATOM 756 C C . ILE A 1 112 ? 0.460 2.992 26.279 1.00 68.00 112 ILE A C 1
ATOM 758 O O . ILE A 1 112 ? 1.633 3.013 26.663 1.00 68.00 112 ILE A O 1
ATOM 762 N N . PRO A 1 113 ? -0.511 3.586 26.989 1.00 69.50 113 PRO A N 1
ATOM 763 C CA . PRO A 1 113 ? -0.194 4.323 28.194 1.00 69.50 113 PRO A CA 1
ATOM 764 C C . PRO A 1 113 ? 0.380 3.351 29.239 1.00 69.50 113 PRO A C 1
ATOM 766 O O . PRO A 1 113 ? -0.067 2.211 29.376 1.00 69.50 113 PRO A O 1
ATOM 769 N N . ASN A 1 114 ? 1.398 3.795 29.982 1.00 66.62 114 ASN A N 1
ATOM 770 C CA . ASN A 1 114 ? 2.201 2.969 30.905 1.00 66.62 114 ASN A CA 1
ATOM 771 C C . ASN A 1 114 ? 1.372 2.187 31.952 1.00 66.62 114 ASN A C 1
ATOM 773 O O . ASN A 1 114 ? 1.825 1.213 32.553 1.00 66.62 114 ASN A O 1
ATOM 777 N N . ASN A 1 115 ? 0.139 2.621 32.197 1.00 64.12 115 ASN A N 1
ATOM 778 C CA . ASN A 1 115 ? -0.836 1.965 33.061 1.00 64.12 115 ASN A CA 1
ATOM 779 C C . ASN A 1 115 ? -1.447 0.687 32.446 1.00 64.12 115 ASN A C 1
ATOM 781 O O . ASN A 1 115 ? -1.814 -0.208 33.206 1.00 64.12 115 ASN A O 1
ATOM 785 N N . ALA A 1 116 ? -1.524 0.550 31.119 1.00 62.28 116 ALA A N 1
ATOM 786 C CA . ALA A 1 116 ? -1.986 -0.668 30.448 1.00 62.28 116 ALA A CA 1
ATOM 787 C C . ALA A 1 116 ? -0.958 -1.810 30.562 1.00 62.28 116 ALA A C 1
ATOM 789 O O . ALA A 1 116 ? -1.335 -2.938 30.879 1.00 62.28 116 ALA A O 1
ATOM 790 N N . ALA A 1 117 ? 0.339 -1.504 30.439 1.00 61.09 117 ALA A N 1
ATOM 791 C CA . ALA A 1 117 ? 1.423 -2.462 30.684 1.00 61.09 117 ALA A CA 1
ATOM 792 C C . ALA A 1 117 ? 1.429 -2.965 32.142 1.00 61.09 117 ALA A C 1
ATOM 794 O O . ALA A 1 117 ? 1.495 -4.168 32.392 1.00 61.09 117 ALA A O 1
ATOM 795 N N . LYS A 1 118 ? 1.236 -2.057 33.112 1.00 58.09 118 LYS A N 1
ATOM 796 C CA . LYS A 1 118 ? 1.088 -2.420 34.534 1.00 58.09 118 LYS A CA 1
ATOM 797 C C . LYS A 1 118 ? -0.144 -3.285 34.806 1.00 58.09 118 LYS A C 1
ATOM 799 O O . LYS A 1 118 ? -0.087 -4.160 35.662 1.00 58.09 118 LYS A O 1
ATOM 804 N N . ARG A 1 119 ? -1.260 -3.062 34.098 1.00 61.12 119 ARG A N 1
ATOM 805 C CA . ARG A 1 119 ? -2.479 -3.883 34.230 1.00 61.12 119 ARG A CA 1
ATOM 806 C C . ARG A 1 119 ? -2.288 -5.300 33.696 1.00 61.12 119 ARG A C 1
ATOM 808 O O . ARG A 1 119 ? -2.799 -6.227 34.318 1.00 61.12 119 ARG A O 1
ATOM 815 N N . ALA A 1 120 ? -1.545 -5.466 32.602 1.00 65.19 120 ALA A N 1
ATOM 816 C CA . ALA A 1 120 ? -1.186 -6.781 32.075 1.00 65.19 120 ALA A CA 1
ATOM 817 C C . ALA A 1 120 ? -0.283 -7.548 33.057 1.00 65.19 120 ALA A C 1
ATOM 819 O O . ALA A 1 120 ? -0.558 -8.704 33.368 1.00 65.19 120 ALA A O 1
ATOM 820 N N . GLU A 1 121 ? 0.726 -6.883 33.631 1.00 62.03 121 GLU A N 1
ATOM 821 C CA . GLU A 1 121 ? 1.592 -7.480 34.656 1.00 62.03 121 GLU A CA 1
ATOM 822 C C . GLU A 1 121 ? 0.802 -7.868 35.918 1.00 62.03 121 GLU A C 1
ATOM 824 O O . GLU A 1 121 ? 0.978 -8.963 36.453 1.00 62.03 121 GLU A O 1
ATOM 829 N N . LEU A 1 122 ? -0.125 -7.013 36.369 1.00 61.78 122 LEU A N 1
ATOM 830 C CA . LEU A 1 122 ? -0.979 -7.306 37.523 1.00 61.78 122 LEU A CA 1
ATOM 831 C C . LEU A 1 122 ? -1.876 -8.528 37.276 1.00 61.78 122 LEU A C 1
ATOM 833 O O . LEU A 1 122 ? -2.013 -9.365 38.164 1.00 61.78 122 LEU A O 1
ATOM 837 N N . HIS A 1 123 ? -2.446 -8.654 36.073 1.00 63.44 123 HIS A N 1
ATOM 838 C CA . HIS A 1 123 ? -3.280 -9.797 35.690 1.00 63.44 123 HIS A CA 1
ATOM 839 C C . HIS A 1 123 ? -2.484 -11.102 35.637 1.00 63.44 123 HIS A C 1
ATOM 841 O O . HIS A 1 123 ? -2.957 -12.123 36.128 1.00 63.44 123 HIS A O 1
ATOM 847 N N . VAL A 1 124 ? -1.261 -11.076 35.099 1.00 69.94 124 VAL A N 1
ATOM 848 C CA . VAL A 1 124 ? -0.370 -12.248 35.083 1.00 69.94 124 VAL A CA 1
ATOM 849 C C . VAL A 1 124 ? -0.005 -12.666 36.508 1.00 69.94 124 VAL A C 1
ATOM 851 O O . VAL A 1 124 ? -0.051 -13.849 36.841 1.00 69.94 124 VAL A O 1
ATOM 854 N N . ARG A 1 125 ? 0.300 -11.701 37.382 1.00 62.56 125 ARG A N 1
ATOM 855 C CA . ARG A 1 125 ? 0.646 -11.968 38.786 1.00 62.56 125 ARG A CA 1
ATOM 856 C C . ARG A 1 125 ? -0.543 -12.486 39.592 1.00 62.56 125 ARG A C 1
ATOM 858 O O . ARG A 1 125 ? -0.364 -13.393 40.396 1.00 62.56 125 ARG A O 1
ATOM 865 N N . GLN A 1 126 ? -1.744 -11.957 39.362 1.00 66.00 126 GLN A N 1
ATOM 866 C CA . GLN A 1 126 ? -2.976 -12.457 39.982 1.00 66.00 126 GLN A CA 1
ATOM 867 C C . GLN A 1 126 ? -3.361 -13.845 39.455 1.00 66.00 126 GLN A C 1
ATOM 869 O O . GLN A 1 126 ? -3.757 -14.699 40.243 1.00 66.00 126 GLN A O 1
ATOM 874 N N . GLY A 1 127 ? -3.174 -14.103 38.157 1.00 66.44 127 GLY A N 1
ATOM 875 C CA . GLY A 1 127 ? -3.385 -15.419 37.552 1.00 66.44 127 GLY A CA 1
ATOM 876 C C . GLY A 1 127 ? -2.431 -16.484 38.099 1.00 66.44 127 GLY A C 1
ATOM 877 O O . GLY A 1 127 ? -2.870 -17.581 38.430 1.00 66.44 127 GLY A O 1
ATOM 878 N N . LEU A 1 128 ? -1.145 -16.154 38.282 1.00 62.31 128 LEU A N 1
ATOM 879 C CA . LEU A 1 128 ? -0.193 -17.050 38.949 1.00 62.31 128 LEU A CA 1
ATOM 880 C C . LEU A 1 128 ? -0.511 -17.231 40.439 1.00 62.31 128 LEU A C 1
ATOM 882 O O . LEU A 1 128 ? -0.430 -18.347 40.943 1.00 62.31 128 LEU A O 1
ATOM 886 N N . ALA A 1 129 ? -0.890 -16.167 41.150 1.00 60.03 129 ALA A N 1
ATOM 887 C CA . ALA A 1 129 ? -1.253 -16.265 42.563 1.00 60.03 129 ALA A CA 1
ATOM 888 C C . ALA A 1 129 ? -2.486 -17.159 42.787 1.00 60.03 129 ALA A C 1
ATOM 890 O O . ALA A 1 129 ? -2.512 -17.913 43.753 1.00 60.03 129 ALA A O 1
ATOM 891 N N . GLY A 1 130 ? -3.467 -17.137 41.878 1.00 62.69 130 GLY A N 1
ATOM 892 C CA . GLY A 1 130 ? -4.622 -18.041 41.913 1.00 62.69 130 GLY A CA 1
ATOM 893 C C . GLY A 1 130 ? -4.307 -19.495 41.540 1.00 62.69 130 GLY A C 1
ATOM 894 O O . GLY A 1 130 ? -5.063 -20.387 41.905 1.00 62.69 130 GLY A O 1
ATOM 895 N N . LEU A 1 131 ? -3.193 -19.751 40.845 1.00 64.50 131 LEU A N 1
ATOM 896 C CA . LEU A 1 131 ? -2.746 -21.101 40.480 1.00 64.50 131 LEU A CA 1
ATOM 897 C C . LEU A 1 131 ? -1.931 -21.779 41.597 1.00 64.50 131 LEU A C 1
ATOM 899 O O . LEU A 1 131 ? -1.934 -23.002 41.698 1.00 64.50 131 LEU A O 1
ATOM 903 N N . PHE A 1 132 ? -1.243 -20.992 42.431 1.00 65.06 132 PHE A N 1
ATOM 904 C CA . PHE A 1 132 ? -0.396 -21.485 43.527 1.00 65.06 132 PHE A CA 1
ATOM 905 C C . PHE A 1 132 ? -0.967 -21.231 44.932 1.00 65.06 132 PHE A C 1
ATOM 907 O O . PHE A 1 132 ? -0.368 -21.663 45.913 1.00 65.06 132 PHE A O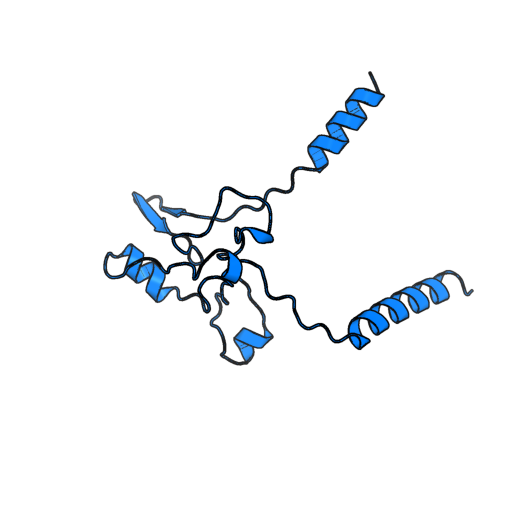 1
ATOM 914 N N . GLY A 1 133 ? -2.095 -20.527 45.040 1.00 54.44 133 GLY A N 1
ATOM 915 C CA . GLY A 1 133 ? -2.796 -20.254 46.293 1.00 54.44 133 GLY A CA 1
ATOM 916 C C . GLY A 1 133 ? -4.059 -21.099 46.427 1.00 54.44 133 GLY A C 1
ATOM 917 O O . GLY A 1 133 ? -5.156 -20.589 46.210 1.00 54.44 133 GLY A O 1
ATOM 918 N N . GLY A 1 134 ? -3.880 -22.377 46.764 1.00 44.97 134 GLY A N 1
ATOM 919 C CA . GLY A 1 134 ? -4.907 -23.262 47.320 1.00 44.97 134 GLY A CA 1
ATOM 920 C C . GLY A 1 134 ? -4.533 -23.652 48.740 1.00 44.97 134 GLY A C 1
ATOM 921 O O . GLY A 1 134 ? -3.317 -23.828 48.980 1.00 44.97 134 GLY A O 1
#

pLDDT: mean 74.41, std 10.41, range [44.97, 90.31]

Foldseek 3Di:
DVVVVVVVVVVVVPPPDDDDQQWDQDPVRAIFGDQLDAPPQDCPDPDLQQLNQQSPADADPVCCVVVVEPRSHAGQFFGHGDPVQRVCVSVVNHPGHHGNGRVSSNDDDDPPDPVNVVVVVVVVVVVVCVVPPD